Protein AF-A0A7D9DWC7-F1 (afdb_monomer_lite)

pLDDT: mean 75.61, std 21.19, range [33.91, 95.31]

Foldseek 3Di:
DKFWWWWQDKQNHGDPAIETDIGDLVQWAFPPVSDDAFQTKIWGQDPNMIIIGTTHGDDPDSVVNVVVVVVVLVVVVVCVVDDDDDPDGHYHYDDDDDDPPPPPPDDDPDDDDDDDDD

Structure (mmCIF, N/CA/C/O backbone):
data_AF-A0A7D9DWC7-F1
#
_entry.id   AF-A0A7D9DWC7-F1
#
loop_
_atom_site.group_PDB
_atom_site.id
_atom_site.type_symbol
_atom_site.label_atom_id
_atom_site.label_alt_id
_atom_site.label_comp_id
_atom_site.label_asym_id
_atom_site.label_entity_id
_atom_site.label_seq_id
_atom_site.pdbx_PDB_ins_code
_atom_site.Cartn_x
_atom_site.Cartn_y
_atom_site.Cartn_z
_atom_site.occupancy
_atom_site.B_iso_or_equiv
_atom_site.auth_seq_id
_atom_site.auth_comp_id
_atom_site.auth_asym_id
_atom_site.auth_atom_id
_atom_site.pdbx_PDB_model_num
ATOM 1 N N . MET A 1 1 ? 7.275 -4.353 -7.647 1.00 91.81 1 MET A N 1
ATOM 2 C CA . MET A 1 1 ? 6.346 -3.207 -7.635 1.00 91.81 1 MET A CA 1
ATOM 3 C C . MET A 1 1 ? 5.953 -2.865 -6.207 1.00 91.81 1 MET A C 1
ATOM 5 O O . MET A 1 1 ? 5.608 -3.765 -5.436 1.00 91.81 1 MET A O 1
ATOM 9 N N . PHE A 1 2 ? 6.045 -1.583 -5.874 1.00 94.00 2 PHE A N 1
ATOM 10 C CA . PHE A 1 2 ? 5.750 -0.982 -4.577 1.00 94.00 2 PHE A CA 1
ATOM 11 C C . PHE A 1 2 ? 4.697 0.110 -4.755 1.00 94.00 2 PHE A C 1
ATOM 13 O O . PHE A 1 2 ? 4.662 0.760 -5.794 1.00 94.00 2 PHE A O 1
ATOM 20 N N . ALA A 1 3 ? 3.859 0.323 -3.751 1.00 94.56 3 ALA A N 1
ATOM 21 C CA . ALA A 1 3 ? 2.847 1.366 -3.744 1.00 94.56 3 ALA A CA 1
ATOM 22 C C . ALA A 1 3 ? 3.012 2.249 -2.508 1.00 94.56 3 ALA A C 1
ATOM 24 O O . ALA A 1 3 ? 3.372 1.754 -1.437 1.00 94.56 3 ALA A O 1
ATOM 25 N N . ILE A 1 4 ? 2.736 3.542 -2.666 1.00 94.44 4 ILE A N 1
ATOM 26 C CA . ILE A 1 4 ? 2.447 4.430 -1.541 1.00 94.44 4 ILE A CA 1
ATOM 27 C C . ILE A 1 4 ? 0.955 4.279 -1.260 1.00 94.44 4 ILE A C 1
ATOM 29 O O . ILE A 1 4 ? 0.127 4.554 -2.130 1.00 94.44 4 ILE A O 1
ATOM 33 N N . ILE A 1 5 ? 0.620 3.794 -0.070 1.00 93.56 5 ILE A N 1
ATOM 34 C CA . ILE A 1 5 ? -0.759 3.612 0.382 1.00 93.56 5 ILE A CA 1
ATOM 35 C C . ILE A 1 5 ? -1.036 4.628 1.466 1.00 93.56 5 ILE A C 1
ATOM 37 O O . ILE A 1 5 ? -0.194 4.872 2.331 1.00 93.56 5 ILE A O 1
ATOM 41 N N . SER A 1 6 ? -2.237 5.186 1.417 1.00 92.62 6 SER A N 1
ATOM 42 C CA . SER A 1 6 ? -2.649 6.199 2.360 1.00 92.62 6 SER A CA 1
ATOM 43 C C . SER A 1 6 ? -3.742 5.712 3.276 1.00 92.62 6 SER A C 1
ATOM 45 O O . SER A 1 6 ? -4.899 5.905 2.972 1.00 92.62 6 SER A O 1
ATOM 47 N N . TRP A 1 7 ? -3.424 5.047 4.375 1.00 93.06 7 TRP A N 1
ATOM 48 C CA . TRP A 1 7 ? -4.396 4.457 5.287 1.00 93.06 7 TRP A CA 1
ATOM 49 C C . TRP A 1 7 ? -5.349 5.488 5.900 1.00 93.06 7 TRP A C 1
ATOM 51 O O . TRP A 1 7 ? -4.917 6.407 6.597 1.00 93.06 7 TRP A O 1
ATOM 61 N N . THR A 1 8 ? -6.652 5.291 5.678 1.00 92.81 8 THR A N 1
ATOM 62 C CA . THR A 1 8 ? -7.717 6.187 6.163 1.00 92.81 8 THR A CA 1
ATOM 63 C C . THR A 1 8 ? -8.718 5.494 7.078 1.00 92.81 8 THR A C 1
ATOM 65 O O . THR A 1 8 ? -9.404 6.181 7.827 1.00 92.81 8 THR A O 1
ATOM 68 N N . ALA A 1 9 ? -8.800 4.159 7.071 1.00 93.12 9 ALA A N 1
ATOM 69 C CA . ALA A 1 9 ? -9.736 3.420 7.909 1.00 93.12 9 ALA A CA 1
ATOM 70 C C . ALA A 1 9 ? -9.108 2.189 8.570 1.00 93.12 9 ALA A C 1
ATOM 72 O O . ALA A 1 9 ? -8.266 1.495 7.994 1.00 93.12 9 ALA A O 1
ATOM 73 N N . LYS A 1 10 ? -9.591 1.887 9.776 1.00 94.12 10 LYS A N 1
ATOM 74 C CA . LYS A 1 10 ? -9.222 0.727 10.583 1.00 94.12 10 LYS A CA 1
ATOM 75 C C . LYS A 1 10 ? -10.475 0.096 11.191 1.00 94.12 10 LYS A C 1
ATOM 77 O O . LYS A 1 10 ? -11.231 0.752 11.897 1.00 94.12 10 LYS A O 1
ATOM 82 N N . ASN A 1 11 ? -10.704 -1.185 10.916 1.00 92.25 11 ASN A N 1
ATOM 83 C CA . ASN A 1 11 ? -11.906 -1.945 11.272 1.00 92.25 11 ASN A CA 1
ATOM 84 C C . ASN A 1 11 ? -13.212 -1.244 10.855 1.00 92.25 11 ASN A C 1
ATOM 86 O O . ASN A 1 11 ? -14.209 -1.301 11.567 1.00 92.25 11 ASN A O 1
ATOM 90 N N . GLY A 1 12 ? -13.194 -0.555 9.709 1.00 88.94 12 GLY A N 1
ATOM 91 C CA . GLY A 1 12 ? -14.333 0.223 9.212 1.00 88.94 12 GLY A CA 1
ATOM 92 C C . GLY A 1 12 ? -14.531 1.584 9.889 1.00 88.94 12 GLY A C 1
ATOM 93 O O . GLY A 1 12 ? -15.479 2.284 9.554 1.00 88.94 12 GLY A O 1
ATOM 94 N N . ILE A 1 13 ? -13.647 1.975 10.811 1.00 92.12 13 ILE A N 1
ATOM 95 C CA . ILE A 1 13 ? -13.665 3.280 11.478 1.00 92.12 13 ILE A CA 1
ATOM 96 C C . ILE A 1 13 ? -12.625 4.183 10.816 1.00 92.12 13 ILE A C 1
ATOM 98 O O . ILE A 1 13 ? -11.469 3.781 10.667 1.00 92.12 13 ILE A O 1
ATOM 102 N N . SER A 1 14 ? -13.022 5.395 10.430 1.00 92.19 14 SER A N 1
ATOM 103 C CA . SER A 1 14 ? -12.100 6.397 9.891 1.00 92.19 14 SER A CA 1
ATOM 104 C C . SER A 1 14 ? -11.045 6.783 10.927 1.00 92.19 14 SER A C 1
ATOM 106 O O . SER A 1 14 ? -11.343 6.946 12.108 1.00 92.19 14 SER A O 1
ATOM 108 N N . LEU A 1 15 ? -9.806 6.928 10.479 1.00 87.69 15 LEU A N 1
ATOM 109 C CA . LEU A 1 15 ? -8.713 7.440 11.290 1.00 87.69 15 LEU A CA 1
ATOM 110 C C . LEU A 1 15 ? -8.829 8.964 11.384 1.00 87.69 15 LEU A C 1
ATOM 112 O O . LEU A 1 15 ? -9.110 9.625 10.388 1.00 87.69 15 LEU A O 1
ATOM 116 N N . ASP A 1 16 ? -8.523 9.522 12.556 1.00 85.12 16 ASP A N 1
ATOM 117 C CA . ASP A 1 16 ? -8.429 10.980 12.747 1.00 85.12 16 ASP A CA 1
ATOM 118 C C . ASP A 1 16 ? -7.318 11.608 11.893 1.00 85.12 16 ASP A C 1
ATOM 120 O O . ASP A 1 16 ? -7.280 12.817 11.674 1.00 85.12 16 ASP A O 1
ATOM 124 N N . GLN A 1 17 ? -6.371 10.778 11.452 1.00 83.75 17 GLN A N 1
ATOM 125 C CA . GLN A 1 17 ? -5.229 11.196 10.673 1.00 83.75 17 GLN A CA 1
ATOM 126 C C . GLN A 1 17 ? -4.874 10.163 9.606 1.00 83.75 17 GLN A C 1
ATOM 128 O O . GLN A 1 17 ? -4.757 8.969 9.891 1.00 83.75 17 GLN A O 1
ATOM 133 N N . GLU A 1 18 ? -4.635 10.660 8.398 1.00 85.94 18 GLU A N 1
ATOM 134 C CA . GLU A 1 18 ? -4.158 9.882 7.263 1.00 85.94 18 GLU A CA 1
ATOM 135 C C . GLU A 1 18 ? -2.735 9.352 7.525 1.00 85.94 18 GLU A C 1
ATOM 137 O O . GLU A 1 18 ? -1.840 10.105 7.941 1.00 85.94 18 GLU A O 1
ATOM 142 N N . GLN A 1 19 ? -2.518 8.049 7.304 1.00 87.50 19 GLN A N 1
ATOM 143 C CA . GLN A 1 19 ? -1.211 7.417 7.499 1.00 87.50 19 GLN A CA 1
ATOM 144 C C . GLN A 1 19 ? -0.624 6.888 6.190 1.00 87.50 19 GLN A C 1
ATOM 146 O O . GLN A 1 19 ? -1.192 6.003 5.564 1.00 87.50 19 GLN A O 1
ATOM 151 N N . LEU A 1 20 ? 0.553 7.378 5.809 1.00 89.81 20 LEU A N 1
ATOM 152 C CA . LEU A 1 20 ? 1.252 6.968 4.596 1.00 89.81 20 LEU A CA 1
ATOM 153 C C . LEU A 1 20 ? 2.249 5.837 4.861 1.00 89.81 20 LEU A C 1
ATOM 155 O O . LEU A 1 20 ? 3.029 5.879 5.820 1.00 89.81 20 LEU A O 1
ATOM 159 N N . GLU A 1 21 ? 2.279 4.857 3.961 1.00 91.38 21 GLU A N 1
ATOM 160 C CA . GLU A 1 21 ? 3.213 3.733 4.013 1.00 91.38 21 GLU A CA 1
ATOM 161 C C . GLU A 1 21 ? 3.638 3.274 2.610 1.00 91.38 21 GLU A C 1
ATOM 163 O O . GLU A 1 21 ? 2.838 3.258 1.677 1.00 91.38 21 GLU A O 1
ATOM 168 N N . VAL A 1 22 ? 4.904 2.864 2.466 1.00 93.31 22 VAL A N 1
ATOM 169 C CA . VAL A 1 22 ? 5.400 2.194 1.254 1.00 93.31 22 VAL A CA 1
ATOM 170 C C . VAL A 1 22 ? 5.312 0.690 1.449 1.00 93.31 22 VAL A C 1
ATOM 172 O O . VAL A 1 22 ? 6.043 0.123 2.264 1.00 93.31 22 VAL A O 1
ATOM 175 N N . LEU A 1 23 ? 4.487 0.026 0.645 1.00 93.44 23 LEU A N 1
ATOM 176 C CA . LEU A 1 23 ? 4.308 -1.420 0.708 1.00 93.44 23 LEU A CA 1
ATOM 177 C C . LEU A 1 23 ? 4.579 -2.090 -0.632 1.00 93.44 23 LEU A C 1
ATOM 179 O O . LEU A 1 23 ? 4.293 -1.559 -1.701 1.00 93.44 23 LEU A O 1
ATOM 183 N N . GLY A 1 24 ? 5.131 -3.300 -0.572 1.00 93.12 24 GLY A N 1
ATOM 184 C CA . GLY A 1 24 ? 5.175 -4.178 -1.737 1.00 93.12 24 GLY A CA 1
ATOM 185 C C . GLY A 1 24 ? 3.769 -4.669 -2.076 1.00 93.12 24 GLY A C 1
ATOM 186 O O . GLY A 1 24 ? 2.991 -4.959 -1.170 1.00 93.12 24 GLY A O 1
ATOM 187 N N . SER A 1 25 ? 3.470 -4.814 -3.366 1.00 90.62 25 SER A N 1
ATOM 188 C CA . SER A 1 25 ? 2.165 -5.283 -3.880 1.00 90.62 25 SER A CA 1
ATOM 189 C C . SER A 1 25 ? 1.627 -6.567 -3.229 1.00 90.62 25 SER A C 1
ATOM 191 O O . SER A 1 25 ? 0.423 -6.727 -3.117 1.00 90.62 25 SER A O 1
ATOM 193 N N . GLY A 1 26 ? 2.491 -7.457 -2.728 1.00 89.81 26 GLY A N 1
ATOM 194 C CA . GLY A 1 26 ? 2.075 -8.673 -2.014 1.00 89.81 26 GLY A CA 1
ATOM 195 C C . GLY A 1 26 ? 1.670 -8.485 -0.543 1.00 89.81 26 GLY A C 1
ATOM 196 O O . GLY A 1 26 ? 1.449 -9.477 0.145 1.00 89.81 26 GLY A O 1
ATOM 197 N N . LYS A 1 27 ? 1.648 -7.255 -0.010 1.00 91.31 27 LYS A N 1
ATOM 198 C CA . LYS A 1 27 ? 1.305 -6.975 1.402 1.00 91.31 27 LYS A CA 1
ATOM 199 C C . LYS A 1 27 ? -0.141 -6.521 1.609 1.00 91.31 27 LYS A C 1
ATOM 201 O O . LYS A 1 27 ? -0.584 -6.437 2.749 1.00 91.31 27 LYS A O 1
ATOM 206 N N . PHE A 1 28 ? -0.862 -6.237 0.534 1.00 92.88 28 PHE A N 1
ATOM 207 C CA . PHE A 1 28 ? -2.232 -5.738 0.558 1.00 92.88 28 PHE A CA 1
ATOM 208 C C . PHE A 1 28 ? -3.029 -6.354 -0.591 1.00 92.88 28 PHE A C 1
ATOM 210 O O . PHE A 1 28 ? -2.468 -6.916 -1.528 1.00 92.88 28 PHE A O 1
ATOM 217 N N . VAL A 1 29 ? -4.350 -6.248 -0.509 1.00 94.38 29 VAL A N 1
ATOM 218 C CA . VAL A 1 29 ? -5.285 -6.733 -1.524 1.00 94.38 29 VAL A CA 1
ATOM 219 C C . VAL A 1 29 ? -5.903 -5.535 -2.221 1.00 94.38 29 VAL A C 1
ATOM 221 O O . VAL A 1 29 ? -6.473 -4.675 -1.553 1.00 94.38 29 VAL A O 1
ATOM 224 N N . VAL A 1 30 ? -5.820 -5.490 -3.551 1.00 95.12 30 VAL A N 1
ATOM 225 C CA . VAL A 1 30 ? -6.500 -4.477 -4.366 1.00 95.12 30 VAL A CA 1
ATOM 226 C C . VAL A 1 30 ? -7.909 -4.948 -4.701 1.00 95.12 30 VAL A C 1
ATOM 228 O O . VAL A 1 30 ? -8.101 -6.039 -5.235 1.00 95.12 30 VAL A O 1
ATOM 231 N N . MET A 1 31 ? -8.898 -4.118 -4.399 1.00 91.38 31 MET A N 1
ATOM 232 C CA . MET A 1 31 ? -10.315 -4.448 -4.540 1.00 91.38 31 MET A CA 1
ATOM 233 C C . MET A 1 31 ? -10.846 -4.205 -5.965 1.00 91.38 31 MET A C 1
ATOM 235 O O . MET A 1 31 ? -11.844 -4.811 -6.347 1.00 91.38 31 MET A O 1
ATOM 239 N N . ASN A 1 32 ? -10.146 -3.413 -6.787 1.00 86.00 32 ASN A N 1
ATOM 240 C CA . ASN A 1 32 ? -10.472 -3.161 -8.201 1.00 86.00 32 ASN A CA 1
ATOM 241 C C . ASN A 1 32 ? -9.972 -4.290 -9.123 1.00 86.00 32 ASN A C 1
ATOM 243 O O . ASN A 1 32 ? -9.162 -4.075 -10.022 1.00 86.00 32 ASN A O 1
ATOM 247 N N . GLY A 1 33 ? -10.390 -5.530 -8.861 1.00 84.38 33 GLY A N 1
ATOM 248 C CA . GLY A 1 33 ? -10.023 -6.675 -9.705 1.00 84.38 33 GLY A CA 1
ATOM 249 C C . GLY A 1 33 ? -8.521 -6.992 -9.737 1.00 84.38 33 GLY A C 1
ATOM 250 O O . GLY A 1 33 ? -8.053 -7.628 -10.677 1.00 84.38 33 GLY A O 1
ATOM 251 N N . GLY A 1 34 ? -7.761 -6.551 -8.729 1.00 87.38 34 GLY A N 1
ATOM 252 C CA . GLY A 1 34 ? -6.317 -6.785 -8.637 1.00 87.38 34 GLY A CA 1
ATOM 253 C C . GLY A 1 34 ? -5.439 -5.809 -9.429 1.00 87.38 34 GLY A C 1
ATOM 254 O O . GLY A 1 34 ? -4.218 -5.958 -9.398 1.00 87.38 34 GLY A O 1
ATOM 255 N N . LEU A 1 35 ? -6.015 -4.819 -10.122 1.00 90.88 35 LEU A N 1
ATOM 256 C CA . LEU A 1 35 ? -5.244 -3.865 -10.919 1.00 90.88 35 LEU A CA 1
ATOM 257 C C . LEU A 1 35 ? -4.542 -2.835 -10.028 1.00 90.88 35 LEU A C 1
ATOM 259 O O . LEU A 1 35 ? -5.182 -2.054 -9.332 1.00 90.88 35 LEU A O 1
ATOM 263 N N . LEU A 1 36 ? -3.210 -2.831 -10.057 1.00 92.06 36 LEU A N 1
ATOM 264 C CA . LEU A 1 36 ? -2.399 -1.945 -9.230 1.00 92.06 36 LEU A CA 1
ATOM 265 C C . LEU A 1 36 ? -2.231 -0.566 -9.888 1.00 92.06 36 LEU A C 1
ATOM 267 O O . LEU A 1 36 ? -1.251 -0.323 -10.590 1.00 92.06 36 LEU A O 1
ATOM 271 N N . GLU A 1 37 ? -3.177 0.332 -9.633 1.00 93.25 37 GLU A N 1
ATOM 272 C CA . GLU A 1 37 ? -3.201 1.703 -10.156 1.00 93.25 37 GLU A CA 1
ATOM 273 C C . GLU A 1 37 ? -3.493 2.734 -9.048 1.00 93.25 37 GLU A C 1
ATOM 275 O O . GLU A 1 37 ? -4.013 2.363 -7.990 1.00 93.25 37 GLU A O 1
ATOM 280 N N . PRO A 1 38 ? -3.138 4.019 -9.238 1.00 93.81 38 PRO A N 1
ATOM 281 C CA . PRO A 1 38 ? -3.552 5.091 -8.333 1.00 93.81 38 PRO A CA 1
ATOM 282 C C . PRO A 1 38 ? -5.069 5.110 -8.118 1.00 93.81 38 PRO A C 1
ATOM 284 O O . PRO A 1 38 ? -5.832 4.736 -9.000 1.00 93.81 38 PRO A O 1
ATOM 287 N N . GLU A 1 39 ? -5.495 5.539 -6.933 1.00 93.44 39 GLU A N 1
ATOM 288 C CA . GLU A 1 39 ? -6.891 5.604 -6.472 1.00 93.44 39 GLU A CA 1
ATOM 289 C C . GLU A 1 39 ? -7.593 4.247 -6.301 1.00 93.44 39 GLU A C 1
ATOM 291 O O . GLU A 1 39 ? -8.697 4.189 -5.755 1.00 93.44 39 GLU A O 1
ATOM 296 N N . ALA A 1 40 ? -6.954 3.132 -6.672 1.00 94.75 40 ALA A N 1
ATOM 297 C CA . ALA A 1 40 ? -7.525 1.815 -6.448 1.00 94.75 40 ALA A CA 1
ATOM 298 C C . ALA A 1 40 ? -7.689 1.531 -4.950 1.00 94.75 40 ALA A C 1
ATOM 300 O O . ALA A 1 40 ? -6.759 1.709 -4.154 1.00 94.75 40 ALA A O 1
ATOM 301 N N . ALA A 1 41 ? -8.875 1.048 -4.575 1.00 94.94 41 ALA A N 1
ATOM 302 C CA . ALA A 1 41 ? -9.177 0.677 -3.202 1.00 94.94 41 ALA A CA 1
ATOM 303 C C . ALA A 1 41 ? -8.365 -0.556 -2.784 1.00 94.94 41 ALA A C 1
ATOM 305 O O . ALA A 1 41 ? -8.275 -1.544 -3.517 1.00 94.94 41 ALA A O 1
ATOM 306 N N . VAL A 1 42 ? -7.794 -0.509 -1.586 1.00 95.31 42 VAL A N 1
ATOM 307 C CA . VAL A 1 42 ? -6.957 -1.553 -1.006 1.00 95.31 42 VAL A CA 1
ATOM 308 C C . VAL A 1 42 ? -7.384 -1.890 0.410 1.00 95.31 42 VAL A C 1
ATOM 310 O O . VAL A 1 42 ? -7.875 -1.048 1.162 1.00 95.31 42 VAL A O 1
ATOM 313 N N . SER A 1 43 ? -7.134 -3.137 0.795 1.00 94.56 43 SER A N 1
ATOM 314 C CA . SER A 1 43 ? -7.270 -3.593 2.172 1.00 94.56 43 SER A CA 1
ATOM 315 C C . SER A 1 43 ? -6.050 -4.389 2.624 1.00 94.56 43 SER A C 1
ATOM 317 O O . SER A 1 43 ? -5.359 -5.016 1.820 1.00 94.56 43 SER A O 1
ATOM 319 N N . MET A 1 44 ? -5.773 -4.364 3.924 1.00 94.25 44 MET A N 1
ATOM 320 C CA . MET A 1 44 ? -4.704 -5.140 4.547 1.00 94.25 44 MET A CA 1
ATOM 321 C C . MET A 1 44 ? -5.169 -5.655 5.906 1.00 94.25 44 MET A C 1
ATOM 323 O O . MET A 1 44 ? -5.636 -4.886 6.741 1.00 94.25 44 MET A O 1
ATOM 327 N N . LEU A 1 45 ? -5.002 -6.953 6.157 1.00 92.88 45 LEU A N 1
ATOM 328 C CA . LEU A 1 45 ? -5.167 -7.516 7.493 1.00 92.88 45 LEU A CA 1
ATOM 329 C C . LEU A 1 45 ? -3.823 -7.458 8.222 1.00 92.88 45 LEU A C 1
ATOM 331 O O . LEU A 1 45 ? -2.868 -8.127 7.833 1.00 92.88 45 LEU A O 1
ATOM 335 N N . TYR A 1 46 ? -3.753 -6.697 9.308 1.00 87.50 46 TYR A N 1
ATOM 336 C CA . TYR A 1 46 ? -2.550 -6.573 10.124 1.00 87.50 46 TYR A CA 1
ATOM 337 C C . TYR A 1 46 ? -2.900 -6.670 11.606 1.00 87.50 46 TYR A C 1
ATOM 339 O O . TYR A 1 46 ? -3.768 -5.958 12.095 1.00 87.50 46 TYR A O 1
ATOM 347 N N . LYS A 1 47 ? -2.239 -7.577 12.338 1.00 90.88 47 LYS A N 1
ATOM 348 C CA . LYS A 1 47 ? -2.468 -7.809 13.781 1.00 90.88 47 LYS A CA 1
ATOM 349 C C . LYS A 1 47 ? -3.947 -8.014 14.165 1.00 90.88 47 LYS A C 1
ATOM 351 O O . LYS A 1 47 ? -4.374 -7.575 15.226 1.00 90.88 47 LYS A O 1
ATOM 356 N N . LYS A 1 48 ? -4.703 -8.748 13.334 1.00 92.12 48 LYS A N 1
ATOM 357 C CA . LYS A 1 48 ? -6.160 -8.985 13.472 1.00 92.12 48 LYS A CA 1
ATOM 358 C C . LYS A 1 48 ? -7.033 -7.742 13.259 1.00 92.12 48 LYS A C 1
ATOM 360 O O . LYS A 1 48 ? -8.213 -7.763 13.588 1.00 92.12 48 LYS A O 1
ATOM 365 N N . GLU A 1 49 ? -6.468 -6.682 12.701 1.00 92.75 49 GLU A N 1
ATOM 366 C CA . GLU A 1 49 ? -7.171 -5.448 12.380 1.00 92.75 49 GLU A CA 1
ATOM 367 C C . GLU A 1 49 ? -7.204 -5.285 10.862 1.00 92.75 49 GLU A C 1
ATOM 369 O O . GLU A 1 49 ? -6.196 -5.485 10.181 1.00 92.75 49 GLU A O 1
ATOM 374 N N . MET A 1 50 ? -8.374 -4.950 10.331 1.00 93.69 50 MET A N 1
ATOM 375 C CA . MET A 1 50 ? -8.568 -4.681 8.913 1.00 93.69 50 MET A CA 1
ATOM 376 C C . MET A 1 50 ? -8.285 -3.212 8.644 1.00 93.69 50 MET A C 1
ATOM 378 O O . MET A 1 50 ? -8.963 -2.339 9.173 1.00 93.69 50 MET A O 1
ATOM 382 N N . TRP A 1 51 ? -7.305 -2.935 7.806 1.00 94.62 51 TRP A N 1
ATOM 383 C CA . TRP A 1 51 ? -6.986 -1.601 7.324 1.00 94.62 51 TRP A CA 1
ATOM 384 C C . TRP A 1 51 ? -7.5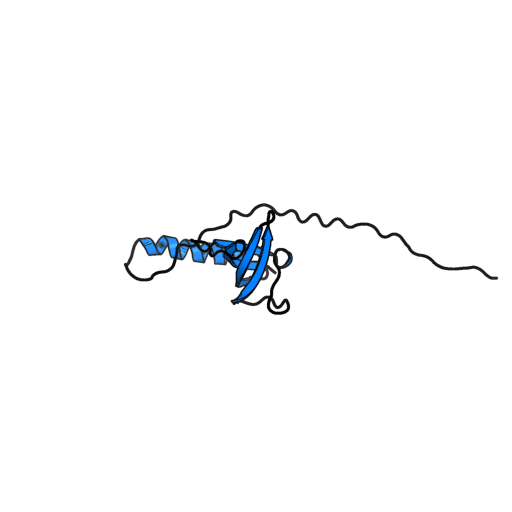58 -1.443 5.923 1.00 94.62 51 TRP A C 1
ATOM 386 O O . TRP A 1 51 ? -7.476 -2.371 5.117 1.00 94.62 51 TRP A O 1
ATOM 396 N N . GLY A 1 52 ? -8.166 -0.296 5.643 1.00 93.69 52 GLY A N 1
ATOM 397 C CA . GLY A 1 52 ? -8.776 0.005 4.351 1.00 93.69 52 GLY A CA 1
ATOM 398 C C . GLY A 1 52 ? -8.341 1.374 3.865 1.00 93.69 52 GLY A C 1
ATOM 399 O O . GLY A 1 52 ? -8.277 2.306 4.673 1.00 93.69 52 GLY A O 1
ATOM 400 N N . SER A 1 53 ? -8.011 1.478 2.573 1.00 91.00 53 SER A N 1
ATOM 401 C CA . SER A 1 53 ? -7.796 2.769 1.921 1.00 91.00 53 SER A CA 1
ATOM 402 C C . SER A 1 53 ? -7.630 2.721 0.398 1.00 91.00 53 SER A C 1
ATOM 404 O O . SER A 1 53 ? -8.196 1.844 -0.240 1.00 91.00 53 SER A O 1
ATOM 406 N N . ILE A 1 54 ? -6.869 3.664 -0.175 1.00 94.31 54 ILE A N 1
ATOM 407 C CA . ILE A 1 54 ? -6.521 3.801 -1.588 1.00 94.31 54 ILE A CA 1
ATOM 408 C C . ILE A 1 54 ? -5.001 3.825 -1.817 1.00 94.31 54 ILE A C 1
ATOM 410 O O . ILE A 1 54 ? -4.216 4.216 -0.943 1.00 94.31 54 ILE A O 1
ATOM 414 N N . ILE A 1 55 ? -4.594 3.439 -3.024 1.00 95.06 55 ILE A N 1
ATOM 415 C CA . ILE A 1 55 ? -3.239 3.644 -3.547 1.00 95.06 55 ILE A CA 1
ATOM 416 C C . ILE A 1 55 ? -3.078 5.108 -3.958 1.00 95.06 55 ILE A C 1
ATOM 418 O O . ILE A 1 55 ? -3.898 5.629 -4.702 1.00 95.06 55 ILE A O 1
ATOM 422 N N . GLN A 1 56 ? -2.004 5.771 -3.539 1.00 93.62 56 GLN A N 1
ATOM 423 C CA . GLN A 1 56 ? -1.672 7.110 -4.039 1.00 93.62 56 GLN A CA 1
ATOM 424 C C . GLN A 1 56 ? -0.808 7.055 -5.295 1.00 93.62 56 GLN A C 1
ATOM 426 O O . GLN A 1 56 ? -1.045 7.776 -6.259 1.00 93.62 56 GLN A O 1
ATOM 431 N N . SER A 1 57 ? 0.211 6.199 -5.299 1.00 93.94 57 SER A N 1
ATOM 432 C CA . SER A 1 57 ? 1.104 6.044 -6.445 1.00 93.94 57 SER A CA 1
ATOM 433 C C . SER A 1 57 ? 1.790 4.685 -6.439 1.00 93.94 57 SER A C 1
ATOM 435 O O . SER A 1 57 ? 1.892 4.021 -5.403 1.00 93.94 57 SER A O 1
ATOM 437 N N . VAL A 1 58 ? 2.266 4.268 -7.612 1.00 94.62 58 VAL A N 1
ATOM 438 C CA . VAL A 1 58 ? 2.890 2.963 -7.837 1.00 94.62 58 VAL A CA 1
ATOM 439 C C . VAL A 1 58 ? 4.269 3.153 -8.460 1.00 94.62 58 VAL A C 1
ATOM 441 O O . VAL A 1 58 ? 4.448 3.984 -9.345 1.00 94.62 58 VAL A O 1
ATOM 444 N N . HIS A 1 59 ? 5.244 2.383 -7.985 1.00 95.12 59 HIS A N 1
ATOM 445 C CA . HIS A 1 59 ? 6.659 2.509 -8.329 1.00 95.12 59 HIS A CA 1
ATOM 446 C C . HIS A 1 59 ? 7.297 1.134 -8.522 1.00 95.12 59 HIS A C 1
ATOM 448 O O . HIS A 1 59 ? 6.938 0.154 -7.860 1.00 95.12 59 HIS A O 1
ATOM 454 N N . ASP A 1 60 ? 8.312 1.052 -9.375 1.00 93.88 60 ASP A N 1
ATOM 455 C CA . ASP A 1 60 ? 9.007 -0.214 -9.629 1.00 93.88 60 ASP A CA 1
ATOM 456 C C . ASP A 1 60 ? 9.850 -0.644 -8.428 1.00 93.88 60 ASP A C 1
ATOM 458 O O . ASP A 1 60 ? 9.859 -1.820 -8.040 1.00 93.88 60 ASP A O 1
ATOM 462 N N . THR A 1 61 ? 10.509 0.328 -7.788 1.00 94.12 61 THR A N 1
ATOM 463 C CA . THR A 1 61 ? 11.437 0.100 -6.678 1.00 94.12 61 THR A CA 1
ATOM 464 C C . THR A 1 61 ? 10.990 0.783 -5.389 1.00 94.12 61 THR A C 1
ATOM 466 O O . THR A 1 61 ? 10.452 1.891 -5.391 1.00 94.12 61 THR A O 1
ATOM 469 N N . LYS A 1 62 ? 11.300 0.150 -4.251 1.00 92.50 62 LYS A N 1
ATOM 470 C CA . LYS A 1 62 ? 11.056 0.717 -2.917 1.00 92.50 62 LYS A CA 1
ATOM 471 C C . LYS A 1 62 ? 11.738 2.075 -2.740 1.00 92.50 62 LYS A C 1
ATOM 473 O O . LYS A 1 62 ? 11.135 2.991 -2.201 1.00 92.50 62 LYS A O 1
ATOM 478 N N . ARG A 1 63 ? 12.966 2.218 -3.253 1.00 94.00 63 ARG A N 1
ATOM 479 C CA . ARG A 1 63 ? 13.751 3.459 -3.170 1.00 94.00 63 ARG A CA 1
ATOM 480 C C . ARG A 1 63 ? 13.061 4.635 -3.867 1.00 94.00 63 ARG A C 1
ATOM 482 O O . ARG A 1 63 ? 13.104 5.742 -3.344 1.00 94.00 63 ARG A O 1
ATOM 489 N N . GLN A 1 64 ? 12.445 4.410 -5.031 1.00 93.56 64 GLN A N 1
ATOM 490 C CA . GLN A 1 64 ? 11.672 5.446 -5.729 1.00 93.56 64 GLN A CA 1
ATOM 491 C C . GLN A 1 64 ? 10.444 5.853 -4.911 1.00 93.56 64 GLN A C 1
ATOM 493 O O . GLN A 1 64 ? 10.272 7.038 -4.641 1.00 93.56 64 GLN A O 1
ATOM 498 N N . ALA A 1 65 ? 9.661 4.873 -4.448 1.00 91.25 65 ALA A N 1
ATOM 499 C CA . ALA A 1 65 ? 8.480 5.125 -3.624 1.00 91.25 65 ALA A CA 1
ATOM 500 C C . ALA A 1 65 ? 8.826 5.883 -2.331 1.00 91.25 65 ALA A C 1
ATOM 502 O O . ALA A 1 65 ? 8.181 6.869 -1.997 1.00 91.25 65 ALA A O 1
ATOM 503 N N . GLU A 1 66 ? 9.881 5.475 -1.621 1.00 92.38 66 GLU A N 1
ATOM 504 C CA . GLU A 1 66 ? 10.348 6.174 -0.419 1.00 92.38 66 GLU A CA 1
ATOM 505 C C . GLU A 1 66 ? 10.845 7.588 -0.727 1.00 92.38 66 GLU A C 1
ATOM 507 O O . GLU A 1 66 ? 10.608 8.495 0.065 1.00 92.38 66 GLU A O 1
ATOM 512 N N . GLY A 1 67 ? 11.505 7.794 -1.870 1.00 91.19 67 GLY A N 1
ATOM 513 C CA . GLY A 1 67 ? 11.927 9.119 -2.321 1.00 91.19 67 GLY A CA 1
ATOM 514 C C . GLY A 1 67 ? 10.748 10.071 -2.525 1.00 91.19 67 GLY A C 1
ATOM 515 O O . GLY A 1 67 ? 10.805 11.211 -2.065 1.00 91.19 67 GLY A O 1
ATOM 516 N N . VAL A 1 68 ? 9.671 9.589 -3.152 1.00 89.44 68 VAL A N 1
ATOM 517 C CA . VAL A 1 68 ? 8.428 10.354 -3.342 1.00 89.44 68 VAL A CA 1
ATOM 518 C C . VAL A 1 68 ? 7.747 10.626 -2.003 1.00 89.44 68 VAL A C 1
ATOM 520 O O . VAL A 1 68 ? 7.500 11.784 -1.682 1.00 89.44 68 VAL A O 1
ATOM 523 N N . LEU A 1 69 ? 7.562 9.597 -1.172 1.00 89.00 69 LEU A N 1
ATOM 524 C CA . LEU A 1 69 ? 6.940 9.741 0.146 1.00 89.00 69 LEU A CA 1
ATOM 525 C C . LEU A 1 69 ? 7.693 10.744 1.037 1.00 89.00 69 LEU A C 1
ATOM 527 O O . LEU A 1 69 ? 7.089 11.563 1.723 1.00 89.00 69 LEU A O 1
ATOM 531 N N . ASN A 1 70 ? 9.027 10.691 1.040 1.00 87.75 70 ASN A N 1
ATOM 532 C CA . ASN A 1 70 ? 9.841 11.622 1.818 1.00 87.75 70 ASN A CA 1
ATOM 533 C C . ASN A 1 70 ? 9.671 13.063 1.328 1.00 87.75 70 ASN A C 1
ATOM 535 O O . ASN A 1 70 ? 9.654 13.980 2.143 1.00 87.75 70 ASN A O 1
ATOM 539 N N . LYS A 1 71 ? 9.550 13.269 0.013 1.00 85.50 71 LYS A N 1
ATOM 540 C CA . LYS A 1 71 ? 9.306 14.595 -0.554 1.00 85.50 71 LYS A CA 1
ATOM 541 C C . LYS A 1 71 ? 7.933 15.129 -0.139 1.00 85.50 71 LYS A C 1
ATOM 543 O O . LYS A 1 71 ? 7.862 16.244 0.358 1.00 85.50 71 LYS A O 1
ATOM 548 N N . GLU A 1 72 ? 6.883 14.318 -0.259 1.00 79.06 72 GLU A N 1
ATOM 549 C CA . GLU A 1 72 ? 5.514 14.703 0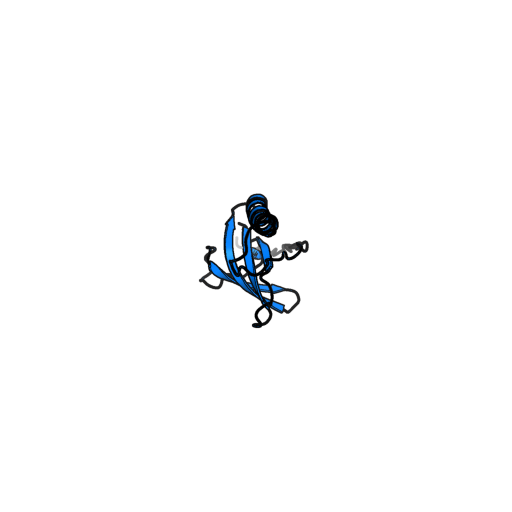.116 1.00 79.06 72 GLU A CA 1
ATOM 550 C C . GLU A 1 72 ? 5.396 15.100 1.592 1.00 79.06 72 GLU A C 1
ATOM 552 O O . GLU A 1 72 ? 4.699 16.053 1.925 1.00 79.06 72 GLU A O 1
ATOM 557 N N . LEU A 1 73 ? 6.104 14.407 2.484 1.00 77.75 73 LEU A N 1
ATOM 558 C CA . LEU A 1 73 ? 6.107 14.743 3.909 1.00 77.75 73 LEU A CA 1
ATOM 559 C C . LEU A 1 73 ? 6.917 16.009 4.216 1.00 77.75 73 LEU A C 1
ATOM 561 O O . LEU A 1 73 ? 6.476 16.834 5.012 1.00 77.75 73 LEU A O 1
ATOM 565 N N . ASN A 1 74 ? 8.074 16.188 3.573 1.00 71.69 74 ASN A N 1
ATOM 566 C CA . ASN A 1 74 ? 8.922 17.364 3.787 1.00 71.69 74 ASN A CA 1
ATOM 567 C C . ASN A 1 74 ? 8.300 18.647 3.214 1.00 71.69 74 ASN A C 1
ATOM 569 O O . ASN A 1 74 ? 8.437 19.715 3.813 1.00 71.69 74 ASN A O 1
ATOM 573 N N . ASP A 1 75 ? 7.591 18.556 2.085 1.00 64.12 75 ASP A N 1
ATOM 574 C CA . ASP A 1 75 ? 6.884 19.698 1.499 1.00 64.12 75 ASP A CA 1
ATOM 575 C C . ASP A 1 75 ? 5.765 20.189 2.445 1.00 64.12 75 ASP A C 1
ATOM 577 O O . ASP A 1 75 ? 5.597 21.400 2.608 1.00 64.12 75 ASP A O 1
ATOM 581 N N . VAL A 1 76 ? 5.087 19.279 3.162 1.00 56.88 76 VAL A N 1
ATOM 582 C CA . VAL A 1 76 ? 4.080 19.595 4.202 1.00 56.88 76 VAL A CA 1
ATOM 583 C C . VAL A 1 76 ? 4.708 20.221 5.457 1.00 56.88 76 VAL A C 1
ATOM 585 O O . VAL A 1 76 ? 4.114 21.106 6.076 1.00 56.88 76 VAL A O 1
ATOM 588 N N . GLU A 1 77 ? 5.917 19.800 5.839 1.00 55.09 77 GLU A N 1
ATOM 589 C CA . GLU A 1 77 ? 6.618 20.346 7.011 1.00 55.09 77 GLU A CA 1
ATOM 590 C C . GLU A 1 77 ? 7.202 21.747 6.738 1.00 55.09 77 GLU A C 1
ATOM 592 O O . GLU A 1 77 ? 7.176 22.617 7.609 1.00 55.09 77 GLU A O 1
ATOM 597 N N . SER A 1 78 ? 7.655 22.014 5.507 1.00 45.72 78 SER A N 1
ATOM 598 C CA . SER A 1 78 ? 8.201 23.325 5.116 1.00 45.72 78 SER A CA 1
ATOM 599 C C . SER A 1 78 ? 7.142 24.417 4.917 1.00 45.72 78 SER A C 1
ATOM 601 O O . SER A 1 78 ? 7.435 25.602 5.078 1.00 45.72 78 SER A O 1
ATOM 603 N N . SER A 1 79 ? 5.899 24.037 4.611 1.00 47.94 79 SER A N 1
ATOM 604 C CA . SER A 1 79 ? 4.804 24.979 4.340 1.00 47.94 79 SER A CA 1
ATOM 605 C C . SER A 1 79 ? 4.124 25.511 5.611 1.00 47.94 79 SER A C 1
ATOM 607 O O . SER A 1 79 ? 3.366 26.474 5.546 1.00 47.94 79 SER A O 1
ATOM 609 N N . HIS A 1 80 ? 4.474 24.999 6.798 1.00 46.41 80 HIS A N 1
ATOM 610 C CA . HIS A 1 80 ? 3.963 25.499 8.084 1.00 46.41 80 HIS A CA 1
ATOM 611 C C . HIS A 1 80 ? 4.544 26.853 8.542 1.00 46.41 80 HIS A C 1
ATOM 613 O O . HIS A 1 80 ? 4.119 27.379 9.571 1.00 46.41 80 HIS A O 1
ATOM 619 N N . LEU A 1 81 ? 5.490 27.447 7.803 1.00 50.62 81 LEU A N 1
ATOM 620 C CA . LEU A 1 81 ? 6.036 28.779 8.111 1.00 50.62 81 LEU A CA 1
ATOM 621 C C . LEU A 1 81 ? 5.535 29.893 7.187 1.00 50.62 81 LEU A C 1
ATOM 623 O O . LEU A 1 81 ? 5.901 31.053 7.377 1.00 50.62 81 LEU A O 1
ATOM 627 N N . SER A 1 82 ? 4.661 29.590 6.228 1.00 40.53 82 SER A N 1
ATOM 628 C CA . SER A 1 82 ? 4.069 30.623 5.385 1.00 40.53 82 SER A CA 1
ATOM 629 C C . SER A 1 82 ? 2.650 30.264 4.970 1.00 40.53 82 SER A C 1
ATOM 631 O O . SER A 1 82 ? 2.442 29.432 4.096 1.00 40.53 82 SER A O 1
ATOM 633 N N . SER A 1 83 ? 1.716 31.031 5.525 1.00 38.53 83 SER A N 1
ATOM 634 C CA . SER A 1 83 ? 0.341 31.218 5.067 1.00 38.53 83 SER A CA 1
ATOM 635 C C . SER A 1 83 ? -0.716 30.264 5.625 1.00 38.53 83 SER A C 1
ATOM 637 O O . SER A 1 83 ? -0.710 29.054 5.442 1.00 38.53 83 SER A O 1
ATOM 639 N N . VAL A 1 84 ? -1.667 30.907 6.296 1.00 51.50 84 VAL A N 1
ATOM 640 C CA . VAL A 1 84 ? -3.029 30.453 6.573 1.00 51.50 84 VAL A CA 1
ATOM 641 C C . VAL A 1 84 ? -3.718 30.048 5.253 1.00 51.50 84 VAL A C 1
ATOM 643 O O . VAL A 1 84 ? -3.427 30.648 4.220 1.00 51.50 84 VAL A O 1
ATOM 646 N N . GLU A 1 85 ? -4.635 29.074 5.349 1.00 48.03 85 GLU A N 1
ATOM 647 C CA . GLU A 1 85 ? -5.518 28.493 4.310 1.00 48.03 85 GLU A CA 1
ATOM 648 C C . GLU A 1 85 ? -4.930 27.416 3.377 1.00 48.03 85 GLU A C 1
ATOM 650 O O . GLU A 1 85 ? -4.553 27.694 2.250 1.00 48.03 85 GLU A O 1
ATOM 655 N N . GLU A 1 86 ? -4.973 26.149 3.813 1.00 42.12 86 GLU A N 1
ATOM 656 C CA . GLU A 1 86 ? -5.796 25.094 3.184 1.00 42.12 86 GLU A CA 1
ATOM 657 C C . GLU A 1 86 ? -5.894 23.900 4.158 1.00 42.12 86 GLU A C 1
ATOM 659 O O . GLU A 1 86 ? -4.913 23.525 4.799 1.00 42.12 86 GLU A O 1
ATOM 664 N N . GLN A 1 87 ? -7.088 23.327 4.343 1.00 44.53 87 GLN A N 1
ATOM 665 C CA . GLN A 1 87 ? -7.380 22.271 5.329 1.00 44.53 87 GLN A CA 1
ATOM 666 C C . GLN A 1 87 ? -6.823 20.896 4.916 1.00 44.53 87 GLN A C 1
ATOM 668 O O . GLN A 1 87 ? -7.559 19.914 4.827 1.00 44.53 87 GLN A O 1
ATOM 673 N N . GLN A 1 88 ? -5.521 20.793 4.660 1.00 48.66 88 GLN A N 1
ATOM 674 C CA . GLN A 1 88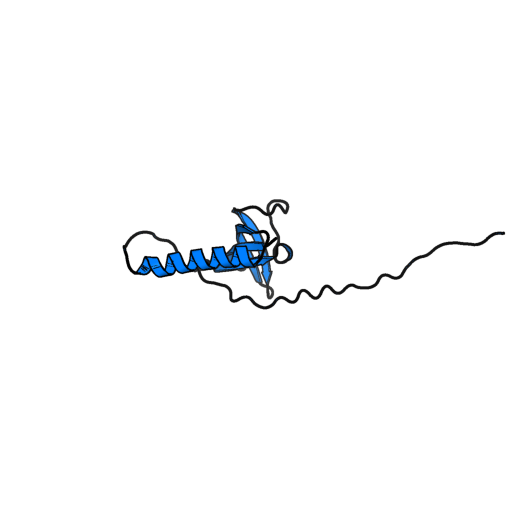 ? -4.890 19.501 4.436 1.00 48.66 88 GLN A CA 1
ATOM 675 C C . GLN A 1 88 ? -4.554 18.876 5.794 1.00 48.66 88 GLN A C 1
ATOM 677 O O . GLN A 1 88 ? -3.690 19.362 6.525 1.00 48.66 88 GLN A O 1
ATOM 682 N N . MET A 1 89 ? -5.297 17.826 6.169 1.00 48.09 89 MET A N 1
ATOM 683 C CA . MET A 1 89 ? -5.046 17.096 7.413 1.00 48.09 89 MET A CA 1
ATOM 684 C C . MET A 1 89 ? -3.589 16.612 7.441 1.00 48.09 89 MET A C 1
ATOM 686 O O . MET A 1 89 ? -3.073 16.165 6.412 1.00 48.09 89 MET A O 1
ATOM 690 N N . PRO A 1 90 ? -2.906 16.688 8.595 1.00 59.53 90 PRO A N 1
ATOM 691 C CA . PRO A 1 90 ? -1.511 16.284 8.679 1.00 59.53 90 PRO A CA 1
ATOM 692 C C . PRO A 1 90 ? -1.389 14.800 8.316 1.00 59.53 90 PRO A C 1
AT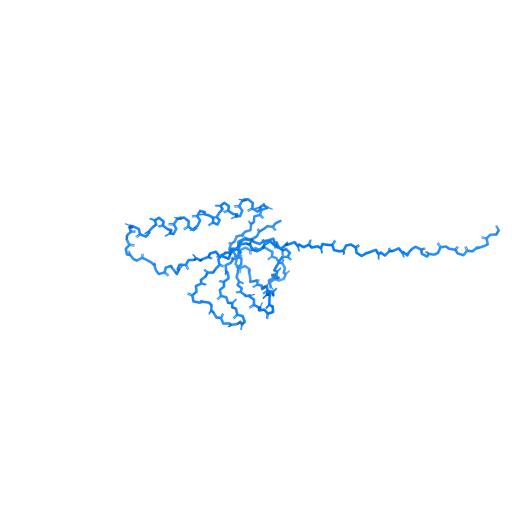OM 694 O O . PRO A 1 90 ? -2.215 13.995 8.727 1.00 59.53 90 PRO A O 1
ATOM 697 N N . ARG A 1 91 ? -0.342 14.393 7.597 1.00 70.00 91 ARG A N 1
ATOM 698 C CA . ARG A 1 91 ? -0.086 12.979 7.257 1.00 70.00 91 ARG A CA 1
ATOM 699 C C . ARG A 1 91 ? 0.991 12.409 8.179 1.00 70.00 91 ARG A C 1
ATOM 701 O O . ARG A 1 91 ? 1.943 13.111 8.510 1.00 70.00 91 ARG A O 1
ATOM 708 N N . LYS A 1 92 ? 0.858 11.160 8.632 1.00 71.75 92 LYS A N 1
ATOM 709 C CA . LYS A 1 92 ? 1.865 1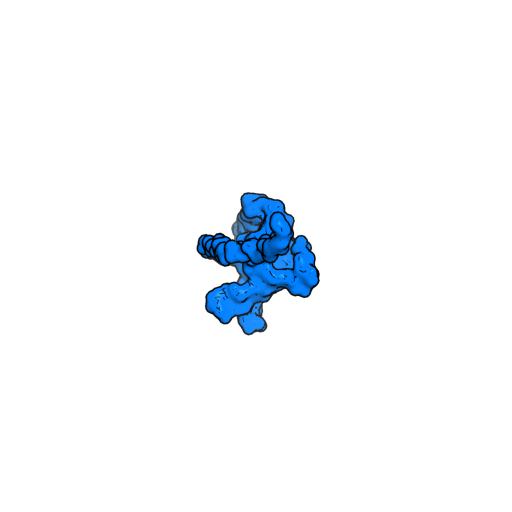0.481 9.481 1.00 71.75 92 LYS A CA 1
ATOM 710 C C . LYS A 1 92 ? 2.396 9.222 8.815 1.00 71.75 92 LYS A C 1
ATOM 712 O O . LYS A 1 92 ? 1.697 8.594 8.035 1.00 71.75 92 LYS A O 1
ATOM 717 N N . ARG A 1 93 ? 3.627 8.823 9.134 1.00 66.19 93 ARG A N 1
ATOM 718 C CA . ARG A 1 93 ? 4.178 7.542 8.668 1.00 66.19 93 ARG A CA 1
ATOM 719 C C . ARG A 1 93 ? 3.811 6.418 9.618 1.00 66.19 93 ARG A C 1
ATOM 721 O O . ARG A 1 93 ? 3.940 6.573 10.833 1.00 66.19 93 ARG A O 1
ATOM 728 N N . ILE A 1 94 ? 3.499 5.257 9.057 1.00 66.12 94 ILE A N 1
ATOM 729 C CA . ILE A 1 94 ? 3.645 3.997 9.783 1.00 66.12 94 ILE A CA 1
ATOM 730 C C . ILE A 1 94 ? 5.130 3.642 9.728 1.00 66.12 94 ILE A C 1
ATOM 732 O O . ILE A 1 94 ? 5.689 3.438 8.652 1.00 66.12 94 ILE A O 1
ATOM 736 N N . CYS A 1 95 ? 5.807 3.641 10.879 1.00 45.03 95 CYS A N 1
ATOM 737 C CA . CYS A 1 95 ? 7.195 3.190 10.952 1.00 45.03 95 CYS A CA 1
ATOM 738 C C . CYS A 1 95 ? 7.266 1.739 10.468 1.00 45.03 95 CYS A C 1
ATOM 740 O O . CYS A 1 95 ? 6.659 0.855 11.073 1.00 45.03 95 CYS A O 1
ATOM 742 N N . SER A 1 96 ? 8.007 1.524 9.383 1.00 45.75 96 SER A N 1
ATOM 743 C CA . SER A 1 96 ? 8.177 0.258 8.678 1.00 45.75 96 SER A CA 1
ATOM 744 C C . SER A 1 96 ? 8.514 -0.877 9.650 1.00 45.75 96 SER A C 1
ATOM 746 O O . SER A 1 96 ? 9.658 -1.004 10.091 1.00 45.75 96 SER A O 1
ATOM 748 N N . LEU A 1 97 ? 7.539 -1.721 9.995 1.00 41.28 97 LEU A N 1
ATOM 749 C CA . LEU A 1 97 ? 7.841 -2.972 10.683 1.00 41.28 97 LEU A CA 1
ATOM 750 C C . LEU A 1 97 ? 8.443 -3.926 9.647 1.00 41.28 97 LEU A C 1
ATOM 752 O O . LEU A 1 97 ? 7.839 -4.167 8.605 1.00 41.28 97 LEU A O 1
ATOM 756 N N . ASN A 1 98 ? 9.637 -4.459 9.914 1.00 36.97 98 ASN A N 1
ATOM 757 C CA . ASN A 1 98 ? 10.278 -5.478 9.082 1.00 36.97 98 ASN A CA 1
ATOM 758 C C . ASN A 1 98 ? 9.344 -6.686 8.908 1.00 36.97 98 ASN A C 1
ATOM 760 O O . ASN A 1 98 ? 9.242 -7.531 9.795 1.00 36.97 98 ASN A O 1
ATOM 764 N N . ILE A 1 99 ? 8.676 -6.791 7.758 1.00 45.16 99 ILE A N 1
ATOM 765 C CA . ILE A 1 99 ? 7.912 -7.985 7.400 1.00 45.16 99 ILE A CA 1
ATOM 766 C C . ILE A 1 99 ? 8.851 -8.926 6.644 1.00 45.16 99 ILE A C 1
ATOM 768 O O . ILE A 1 99 ? 8.897 -8.893 5.411 1.00 45.16 99 ILE A O 1
ATOM 772 N N . HIS A 1 100 ? 9.587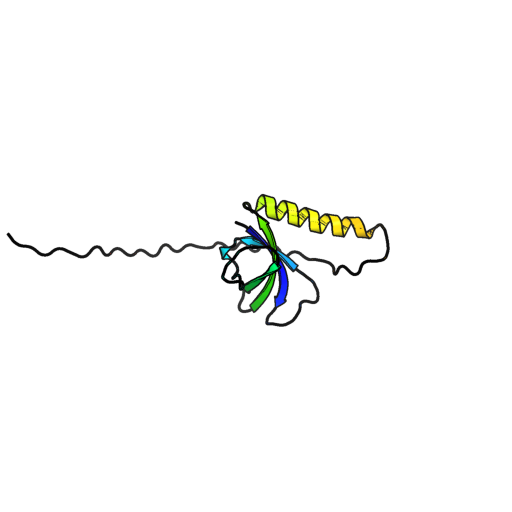 -9.773 7.371 1.00 33.91 100 HIS A N 1
ATOM 773 C CA . HIS A 1 100 ? 10.133 -10.995 6.777 1.00 33.91 100 HIS A CA 1
ATOM 774 C C . HIS A 1 100 ? 8.942 -11.821 6.279 1.00 33.91 100 HIS A C 1
ATOM 776 O O . HIS A 1 100 ? 8.169 -12.361 7.065 1.00 33.91 100 HIS A O 1
ATOM 782 N N . ALA A 1 101 ? 8.737 -11.844 4.963 1.00 41.66 101 ALA A N 1
ATOM 783 C CA . ALA A 1 101 ? 7.957 -12.899 4.344 1.00 41.66 101 ALA A CA 1
ATOM 784 C C . ALA A 1 101 ? 8.889 -14.106 4.268 1.00 41.66 101 ALA A C 1
ATOM 786 O O . ALA A 1 101 ? 9.716 -14.186 3.365 1.00 41.66 101 ALA A O 1
ATOM 787 N N . GLU A 1 102 ? 8.806 -14.997 5.251 1.00 38.03 102 GLU A N 1
ATOM 788 C CA . GLU A 1 102 ? 9.376 -16.329 5.105 1.00 38.03 102 GLU A CA 1
ATOM 789 C C . GLU A 1 102 ? 8.524 -17.061 4.068 1.00 38.03 102 GLU A C 1
ATOM 791 O O . GLU A 1 102 ? 7.416 -17.519 4.343 1.00 38.03 102 GLU A O 1
ATOM 796 N N . THR A 1 103 ? 9.007 -17.107 2.828 1.00 41.59 103 THR A N 1
ATOM 797 C CA . THR A 1 103 ? 8.517 -18.061 1.839 1.00 41.59 103 THR A CA 1
ATOM 798 C C . THR A 1 103 ? 8.991 -19.440 2.280 1.00 41.59 103 THR A C 1
ATOM 800 O O . THR A 1 103 ? 10.085 -19.875 1.925 1.00 41.59 103 THR A O 1
ATOM 803 N N . GLY A 1 104 ? 8.183 -20.106 3.105 1.00 38.12 104 GLY A N 1
ATOM 804 C CA . GLY A 1 104 ? 8.298 -21.536 3.346 1.00 38.12 104 GLY A CA 1
ATOM 805 C C . GLY A 1 104 ? 8.021 -22.276 2.042 1.00 38.12 104 GLY A C 1
ATOM 806 O O . GLY A 1 104 ? 6.869 -22.489 1.679 1.00 38.12 104 GLY A O 1
ATOM 807 N N . SER A 1 105 ? 9.085 -22.628 1.322 1.00 41.53 105 SER A N 1
ATOM 808 C CA . SER A 1 105 ? 9.038 -23.581 0.216 1.00 41.53 105 SER A CA 1
ATOM 809 C C . SER A 1 105 ? 8.825 -24.971 0.815 1.00 41.53 105 SER A C 1
ATOM 811 O O . SER A 1 105 ? 9.785 -25.657 1.160 1.00 41.53 105 SER A O 1
ATOM 813 N N . SER A 1 106 ? 7.561 -25.347 1.015 1.00 45.69 106 SER A N 1
ATOM 814 C CA . SER A 1 106 ? 7.178 -26.719 1.346 1.00 45.69 106 SER A CA 1
ATOM 815 C C . SER A 1 106 ? 7.500 -27.609 0.152 1.00 45.69 106 SER A C 1
ATOM 817 O O . SER A 1 106 ? 7.080 -27.315 -0.964 1.00 45.69 106 SER A O 1
ATOM 819 N N . GLY A 1 107 ? 8.279 -28.661 0.394 1.00 49.53 107 GLY A N 1
ATOM 820 C CA . GLY A 1 107 ? 8.551 -29.693 -0.591 1.00 49.53 107 GLY A CA 1
ATOM 821 C C . GLY A 1 107 ? 7.285 -30.455 -0.965 1.00 49.53 107 GLY A C 1
ATOM 822 O O . GLY A 1 107 ? 6.457 -30.757 -0.107 1.00 49.53 107 GLY A O 1
ATOM 823 N N . GLU A 1 108 ? 7.191 -30.790 -2.244 1.00 47.25 108 GLU A N 1
ATOM 824 C CA . GLU A 1 108 ? 6.353 -31.865 -2.760 1.00 47.25 108 GLU A CA 1
ATOM 825 C C . GLU A 1 108 ? 7.244 -32.697 -3.687 1.00 47.25 108 GLU A C 1
ATOM 827 O O . GLU A 1 108 ? 7.397 -32.427 -4.875 1.00 47.25 108 GLU A O 1
ATOM 832 N N . GLU A 1 109 ? 7.920 -33.678 -3.090 1.00 54.38 109 GLU A N 1
ATOM 833 C CA . GLU A 1 109 ? 8.490 -34.812 -3.809 1.00 54.38 109 GLU A CA 1
ATOM 834 C C . GLU A 1 109 ? 7.334 -35.776 -4.077 1.00 54.38 109 GLU A C 1
ATOM 836 O O . GLU A 1 109 ? 6.801 -36.371 -3.141 1.00 54.38 109 GLU A O 1
ATOM 841 N N . SER A 1 110 ? 6.893 -35.901 -5.326 1.00 54.28 110 SER A N 1
ATOM 842 C CA . SER A 1 110 ? 5.995 -36.974 -5.770 1.00 54.28 110 SER A CA 1
ATOM 843 C C . SER A 1 110 ? 6.043 -37.077 -7.293 1.00 54.28 110 SER A C 1
ATOM 845 O O . SER A 1 110 ? 5.188 -36.531 -7.982 1.00 54.28 110 SER A O 1
ATOM 847 N N . GLU A 1 111 ? 7.042 -37.786 -7.821 1.00 49.38 111 GLU A N 1
ATOM 848 C CA . GLU A 1 111 ? 6.951 -38.357 -9.166 1.00 49.38 111 GLU A CA 1
ATOM 849 C C . GLU A 1 111 ? 6.596 -39.841 -9.014 1.00 49.38 111 GLU A C 1
ATOM 851 O O . GLU A 1 111 ? 7.375 -40.661 -8.524 1.00 49.38 111 GLU A O 1
ATOM 856 N N . VAL A 1 112 ? 5.339 -40.131 -9.334 1.00 56.41 112 VAL A N 1
ATOM 857 C CA . VAL A 1 112 ? 4.758 -41.460 -9.520 1.00 56.41 112 VAL A CA 1
ATOM 858 C C . VAL A 1 112 ? 4.787 -41.809 -11.013 1.00 56.41 112 VAL A C 1
ATOM 860 O O . VAL A 1 112 ? 4.764 -40.909 -11.845 1.00 56.41 112 VAL A O 1
ATOM 863 N N . GLU A 1 113 ? 4.744 -43.117 -11.300 1.00 50.22 113 GLU A N 1
ATOM 864 C CA . GLU A 1 113 ? 4.711 -43.804 -12.611 1.00 50.22 113 GLU A CA 1
ATOM 865 C C . GLU A 1 113 ? 6.098 -44.141 -13.207 1.00 50.22 113 GLU A C 1
ATOM 867 O O . GLU A 1 113 ? 6.965 -43.297 -13.347 1.00 50.22 113 GLU A O 1
ATOM 872 N N . ASN A 1 114 ? 6.407 -45.388 -13.579 1.00 48.06 114 ASN A N 1
ATOM 873 C CA . ASN A 1 114 ? 5.552 -46.274 -14.362 1.00 48.06 114 ASN A CA 1
ATOM 874 C C . ASN A 1 114 ? 5.782 -47.776 -14.113 1.00 48.06 114 ASN A C 1
ATOM 876 O O . ASN A 1 114 ? 6.854 -48.223 -13.707 1.00 48.06 114 ASN A O 1
ATOM 880 N N . ALA A 1 115 ? 4.716 -48.525 -14.390 1.00 54.94 115 ALA A N 1
ATOM 881 C CA . ALA A 1 115 ? 4.605 -49.977 -14.352 1.00 54.94 115 ALA A CA 1
ATOM 882 C C . ALA A 1 115 ? 5.464 -50.683 -15.425 1.00 54.94 115 ALA A C 1
ATOM 884 O O . ALA A 1 115 ? 5.917 -50.063 -16.382 1.00 54.94 115 ALA A O 1
ATOM 885 N N . GLY A 1 116 ? 5.689 -51.988 -15.228 1.00 52.97 116 GLY A N 1
ATOM 886 C CA . GLY A 1 116 ? 6.543 -52.850 -16.054 1.00 52.97 116 GLY A CA 1
ATOM 887 C C . GLY A 1 116 ? 5.955 -53.370 -17.379 1.00 52.97 116 GLY A C 1
ATOM 888 O O . GLY A 1 116 ? 5.040 -52.771 -17.935 1.00 52.97 116 GLY A O 1
ATOM 889 N N . MET A 1 117 ? 6.490 -54.537 -17.787 1.00 50.66 117 MET A N 1
ATOM 890 C CA . MET A 1 117 ? 6.455 -55.242 -19.094 1.00 50.66 117 MET A CA 1
ATOM 891 C C . MET A 1 117 ? 7.431 -54.645 -20.129 1.00 50.66 117 MET A C 1
ATOM 893 O O . MET A 1 117 ? 7.349 -53.460 -20.421 1.00 50.66 117 MET A O 1
ATOM 897 N N . ASP A 1 118 ? 8.416 -55.352 -20.695 1.00 46.75 118 ASP A N 1
ATOM 898 C CA . ASP A 1 118 ? 8.657 -56.790 -20.946 1.00 46.75 118 ASP A CA 1
ATOM 899 C C . ASP A 1 118 ? 10.124 -57.175 -20.652 1.00 46.75 118 ASP A C 1
ATOM 901 O O . ASP A 1 118 ? 11.024 -56.351 -20.949 1.00 46.75 118 ASP A O 1
#

Secondary structure (DSSP, 8-state):
-EEEEEEEEETTEEEEEEEEEEEEGGGSEETTTT---TT-EEEEEETTEEEEEEEEEEESSHHHHHHHHHHHHHHHHHGGGS-S----PPPEE-------------------------

Sequence (118 aa):
MFAIISWTAKNGISLDQEQLEVLGSGKFVVMNGGLLEPEAAVSMLYKKEMWGSIIQSVHDTKRQAEGVLNKELNDVESSHLSSVEEQQMPRKRICSLNIHAETGSSGEESEVENAGMD

Radius of gyration: 20.88 Å; chains: 1; bounding box: 28×88×35 Å

Organism: Paramuricea clavata (NCBI:txid317549)